Protein AF-A0A067TQU5-F1 (afdb_monomer)

Structure (mmCIF, N/CA/C/O backbone):
data_AF-A0A067TQU5-F1
#
_entry.id   AF-A0A067TQU5-F1
#
loop_
_atom_site.group_PDB
_atom_site.id
_atom_site.type_symbol
_atom_site.label_atom_id
_atom_site.label_alt_id
_atom_site.label_comp_id
_atom_site.label_asym_id
_atom_site.label_entity_id
_atom_site.label_seq_id
_atom_site.pdbx_PDB_ins_code
_atom_site.Cartn_x
_atom_site.Cartn_y
_atom_site.Cartn_z
_atom_site.occupancy
_atom_site.B_iso_or_equiv
_atom_site.auth_seq_id
_atom_site.auth_comp_id
_atom_site.auth_asym_id
_atom_site.auth_atom_id
_atom_site.pdbx_PDB_model_num
ATOM 1 N N . MET A 1 1 ? 7.522 6.318 -37.379 1.00 41.88 1 MET A N 1
ATOM 2 C CA . MET A 1 1 ? 6.454 5.642 -36.613 1.00 41.88 1 MET A CA 1
ATOM 3 C C . MET A 1 1 ? 7.052 4.377 -36.019 1.00 41.88 1 MET A C 1
ATOM 5 O O . MET A 1 1 ? 7.244 3.422 -36.755 1.00 41.88 1 MET A O 1
ATOM 9 N N . SER A 1 2 ? 7.436 4.390 -34.743 1.00 37.19 2 SER A N 1
ATOM 10 C CA . SER A 1 2 ? 7.922 3.179 -34.066 1.00 37.19 2 SER A CA 1
ATOM 11 C C . SER A 1 2 ? 6.722 2.499 -33.409 1.00 37.19 2 SER A C 1
ATOM 13 O O . SER A 1 2 ? 6.066 3.158 -32.598 1.00 37.19 2 SER A O 1
ATOM 15 N N . PRO A 1 3 ? 6.373 1.245 -33.753 1.00 47.16 3 PRO A N 1
ATOM 16 C CA . PRO A 1 3 ? 5.306 0.559 -33.050 1.00 47.16 3 PRO A CA 1
ATOM 17 C C . PRO A 1 3 ? 5.741 0.356 -31.600 1.00 47.16 3 PRO A C 1
ATOM 19 O O . PRO A 1 3 ? 6.894 0.039 -31.306 1.00 47.16 3 PRO A O 1
ATOM 22 N N . ALA A 1 4 ? 4.797 0.652 -30.715 1.00 46.00 4 ALA A N 1
ATOM 23 C CA . ALA A 1 4 ? 4.931 0.648 -29.278 1.00 46.00 4 ALA A CA 1
ATOM 24 C C . ALA A 1 4 ? 5.687 -0.590 -28.796 1.00 46.00 4 ALA A C 1
ATOM 26 O O . ALA A 1 4 ? 5.301 -1.718 -29.091 1.00 46.00 4 ALA A O 1
ATOM 27 N N . ASN A 1 5 ? 6.755 -0.322 -28.045 1.00 44.00 5 ASN A N 1
ATOM 28 C CA . ASN A 1 5 ? 7.495 -1.266 -27.230 1.00 44.00 5 ASN A CA 1
ATOM 29 C C . ASN A 1 5 ? 6.497 -2.221 -26.565 1.00 44.00 5 ASN A C 1
ATOM 31 O O . ASN A 1 5 ? 5.795 -1.839 -25.622 1.00 44.00 5 ASN A O 1
ATOM 35 N N . SER A 1 6 ? 6.397 -3.425 -27.124 1.00 49.12 6 SER A N 1
ATOM 36 C CA . SER A 1 6 ? 5.607 -4.535 -26.622 1.00 49.12 6 SER A CA 1
ATOM 37 C C . SER A 1 6 ? 6.137 -4.854 -25.235 1.00 49.12 6 SER A C 1
ATOM 39 O O . SER A 1 6 ? 7.094 -5.611 -25.077 1.00 49.12 6 SER A O 1
ATOM 41 N N . HIS A 1 7 ? 5.553 -4.194 -24.232 1.00 52.69 7 HIS A N 1
ATOM 42 C CA . HIS A 1 7 ? 5.701 -4.560 -22.839 1.00 52.69 7 HIS A CA 1
ATOM 43 C C . HIS A 1 7 ? 5.304 -6.023 -22.779 1.00 52.69 7 HIS A C 1
ATOM 45 O O . HIS A 1 7 ? 4.142 -6.360 -23.000 1.00 52.69 7 HIS A O 1
ATOM 51 N N . GLY A 1 8 ? 6.291 -6.891 -22.568 1.00 53.69 8 GLY A N 1
ATOM 52 C CA . GLY A 1 8 ? 6.039 -8.272 -22.217 1.00 53.69 8 GLY A CA 1
ATOM 53 C C . GLY A 1 8 ? 5.206 -8.238 -20.950 1.00 53.69 8 GLY A C 1
ATOM 54 O O . GLY A 1 8 ? 5.740 -8.008 -19.869 1.00 53.69 8 GLY A O 1
ATOM 55 N N . LEU A 1 9 ? 3.890 -8.365 -21.107 1.00 59.34 9 LEU A N 1
ATOM 56 C CA . LEU A 1 9 ? 2.950 -8.457 -20.010 1.00 59.34 9 LEU A CA 1
ATOM 57 C C . LEU A 1 9 ? 3.356 -9.706 -19.245 1.00 59.34 9 LEU A C 1
ATOM 59 O O . LEU A 1 9 ? 3.076 -10.828 -19.672 1.00 59.34 9 LEU A O 1
ATOM 63 N N . ASN A 1 10 ? 4.081 -9.521 -18.144 1.00 71.75 10 ASN A N 1
ATOM 64 C CA . ASN A 1 10 ? 4.302 -10.608 -17.220 1.00 71.75 10 ASN A CA 1
ATOM 65 C C . ASN A 1 10 ? 2.916 -10.952 -16.666 1.00 71.75 10 ASN A C 1
ATOM 67 O O . ASN A 1 10 ? 2.386 -10.261 -15.796 1.00 71.75 10 ASN A O 1
ATOM 71 N N . GLN A 1 11 ? 2.298 -11.991 -17.232 1.00 81.00 11 GLN A N 1
ATOM 72 C CA . GLN A 1 11 ? 0.934 -12.410 -16.913 1.00 81.00 11 GLN A CA 1
ATOM 73 C C . GLN A 1 11 ? 0.762 -12.659 -15.408 1.00 81.00 11 GLN A C 1
ATOM 75 O O . GLN A 1 11 ? -0.336 -12.519 -14.870 1.00 81.00 11 GLN A O 1
ATOM 80 N N . ASN A 1 12 ? 1.853 -12.998 -14.715 1.00 85.75 12 ASN A N 1
ATOM 81 C CA . ASN A 1 12 ? 1.879 -13.128 -13.269 1.00 85.75 12 ASN A CA 1
ATOM 82 C C . ASN A 1 12 ? 1.726 -11.771 -12.560 1.00 85.75 12 ASN A C 1
ATOM 84 O O . ASN A 1 12 ? 0.883 -11.632 -11.674 1.00 85.75 12 ASN A O 1
ATOM 88 N N . ALA A 1 13 ? 2.471 -10.750 -12.993 1.00 87.19 13 ALA A N 1
ATOM 89 C CA . ALA A 1 13 ? 2.359 -9.386 -12.473 1.00 87.19 13 ALA A CA 1
ATOM 90 C C . ALA A 1 13 ? 0.958 -8.797 -12.712 1.00 87.19 13 ALA A C 1
ATOM 92 O O . ALA A 1 13 ? 0.380 -8.161 -11.829 1.00 87.19 13 ALA A O 1
ATOM 93 N N . GLU A 1 14 ? 0.368 -9.081 -13.874 1.00 87.31 14 GLU A N 1
ATOM 94 C CA . GLU A 1 14 ? -0.997 -8.664 -14.193 1.00 87.31 14 GLU A CA 1
ATOM 95 C C . GLU A 1 14 ? -2.046 -9.330 -13.298 1.00 87.31 14 GLU A C 1
ATOM 97 O O . GLU A 1 14 ? -2.944 -8.643 -12.805 1.00 87.31 14 GLU A O 1
ATOM 102 N N . ARG A 1 15 ? -1.916 -10.634 -13.020 1.00 90.25 15 ARG A N 1
ATOM 103 C CA . ARG A 1 15 ? -2.785 -11.328 -12.054 1.00 90.25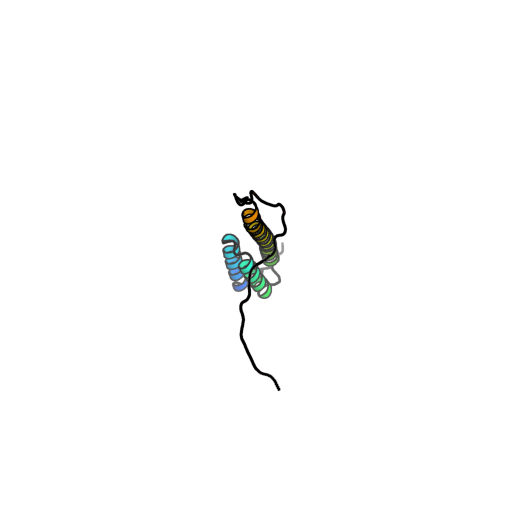 15 ARG A CA 1
ATOM 104 C C . ARG A 1 15 ? -2.663 -10.732 -10.654 1.00 90.25 15 ARG A C 1
ATOM 106 O O . ARG A 1 15 ? -3.678 -10.450 -10.025 1.00 90.25 15 ARG A O 1
ATOM 113 N N . LEU A 1 16 ? -1.439 -10.470 -10.196 1.00 91.94 16 LEU A N 1
ATOM 114 C CA . LEU A 1 16 ? -1.182 -9.854 -8.891 1.00 91.94 16 LEU A CA 1
ATOM 115 C C . LEU A 1 16 ? -1.780 -8.443 -8.790 1.00 91.94 16 LEU A C 1
ATOM 117 O O . LEU A 1 16 ? -2.324 -8.082 -7.746 1.00 91.94 16 LEU A O 1
ATOM 121 N N . LYS A 1 17 ? -1.735 -7.657 -9.873 1.00 89.69 17 LYS A N 1
ATOM 122 C CA . LYS A 1 17 ? -2.429 -6.362 -9.973 1.00 89.69 17 LYS A CA 1
ATOM 123 C C . LYS A 1 17 ? -3.940 -6.530 -9.816 1.00 89.69 17 LYS A C 1
ATOM 125 O O . LYS A 1 17 ? -4.543 -5.783 -9.053 1.00 89.69 17 LYS A O 1
ATOM 130 N N . VAL A 1 18 ? -4.545 -7.482 -10.527 1.00 92.69 18 VAL A N 1
ATOM 131 C CA . VAL A 1 18 ? -5.996 -7.718 -10.458 1.00 92.69 18 VAL A CA 1
ATOM 132 C C . VAL A 1 18 ? -6.413 -8.135 -9.048 1.00 92.69 18 VAL A C 1
ATOM 134 O O . VAL A 1 18 ? -7.307 -7.507 -8.487 1.00 92.69 18 VAL A O 1
ATOM 137 N N . GLU A 1 19 ? -5.709 -9.082 -8.425 1.00 93.50 19 GLU A N 1
ATOM 138 C CA . GLU A 1 19 ? -5.962 -9.454 -7.024 1.00 93.50 19 GLU A CA 1
ATOM 139 C C . GLU A 1 19 ? -5.806 -8.254 -6.082 1.00 93.50 19 GLU A C 1
ATOM 141 O O . GLU A 1 19 ? -6.618 -8.047 -5.182 1.00 93.50 19 GLU A O 1
ATOM 146 N N . GLY A 1 20 ? -4.774 -7.430 -6.294 1.00 93.88 20 GLY A N 1
ATOM 147 C CA . GLY A 1 20 ? -4.580 -6.198 -5.535 1.00 93.88 20 GLY A CA 1
ATOM 148 C C . GLY A 1 20 ? -5.777 -5.250 -5.644 1.00 93.88 20 GLY A C 1
ATOM 149 O O . GLY A 1 20 ? -6.230 -4.727 -4.624 1.00 93.88 20 GLY A O 1
ATOM 150 N N . ASN A 1 21 ? -6.330 -5.083 -6.849 1.00 93.31 21 ASN A N 1
ATOM 151 C CA . ASN A 1 21 ? -7.520 -4.264 -7.082 1.00 93.31 21 ASN A CA 1
ATOM 152 C C . ASN A 1 21 ? -8.749 -4.847 -6.370 1.00 93.31 21 ASN A C 1
ATOM 154 O O . ASN A 1 21 ? -9.519 -4.094 -5.775 1.00 93.31 21 ASN A O 1
ATOM 158 N N . GLU A 1 22 ? -8.930 -6.168 -6.380 1.00 94.94 22 GLU A N 1
ATOM 159 C CA . GLU A 1 22 ? -10.030 -6.813 -5.653 1.00 94.94 22 GLU A CA 1
ATOM 160 C C . GLU A 1 22 ? -9.937 -6.567 -4.146 1.00 94.94 22 GLU A C 1
ATOM 162 O O . GLU A 1 22 ? -10.931 -6.209 -3.512 1.00 94.94 22 GLU A O 1
ATOM 167 N N . PHE A 1 23 ? -8.741 -6.696 -3.567 1.00 92.75 23 PHE A N 1
ATOM 168 C CA . PHE A 1 23 ? -8.516 -6.361 -2.162 1.00 92.75 23 PHE A CA 1
ATOM 169 C C . PHE A 1 23 ? -8.763 -4.879 -1.877 1.00 92.75 23 PHE A C 1
ATOM 171 O O . PHE A 1 23 ? -9.337 -4.548 -0.842 1.00 92.75 23 PHE A O 1
ATOM 178 N N . HIS A 1 24 ? -8.377 -3.991 -2.794 1.00 90.38 24 HIS A N 1
ATOM 179 C CA . HIS A 1 24 ? -8.610 -2.555 -2.666 1.00 90.38 24 HIS A CA 1
ATOM 180 C C . HIS A 1 24 ? -10.108 -2.222 -2.642 1.00 90.38 24 HIS A C 1
ATOM 182 O O . HIS A 1 24 ? -10.544 -1.429 -1.811 1.00 90.38 24 HIS A O 1
ATOM 188 N N . GLN A 1 25 ? -10.912 -2.863 -3.497 1.00 89.75 25 GLN A N 1
ATOM 189 C CA . GLN A 1 25 ? -12.370 -2.690 -3.490 1.00 89.75 25 GLN A CA 1
ATOM 190 C C . GLN A 1 25 ? -13.033 -3.267 -2.233 1.00 89.75 25 GLN A C 1
ATOM 192 O O . GLN A 1 25 ? -14.027 -2.728 -1.762 1.00 89.75 25 GLN A O 1
ATOM 197 N N . LYS A 1 26 ? -12.464 -4.329 -1.652 1.00 90.81 26 LYS A N 1
ATOM 198 C CA . LYS A 1 26 ? -12.937 -4.930 -0.392 1.00 90.81 26 LYS A CA 1
ATOM 199 C C . LYS A 1 26 ? -12.527 -4.144 0.860 1.00 90.81 26 LYS A C 1
ATOM 201 O O . LYS A 1 26 ? -12.774 -4.607 1.969 1.00 90.81 26 LYS A O 1
ATOM 206 N N . GLY A 1 27 ? -11.842 -3.010 0.715 1.00 87.31 27 GLY A N 1
ATOM 207 C CA . GLY A 1 27 ? -11.314 -2.253 1.850 1.00 87.31 27 GLY A CA 1
ATOM 208 C C . GLY A 1 27 ? -10.076 -2.884 2.508 1.00 87.31 27 GLY A C 1
ATOM 209 O O . GLY A 1 27 ? -9.630 -2.467 3.574 1.00 87.31 27 GLY A O 1
ATOM 210 N N . GLN A 1 28 ? -9.488 -3.913 1.893 1.00 91.00 28 GLN A N 1
ATOM 211 C CA . GLN A 1 28 ? -8.342 -4.658 2.418 1.00 91.00 28 GLN A CA 1
ATOM 212 C C . GLN A 1 28 ? -7.020 -4.097 1.871 1.00 91.00 28 GLN A C 1
ATOM 214 O O . GLN A 1 28 ? -6.201 -4.808 1.281 1.00 91.00 28 GLN A O 1
ATOM 219 N N . TYR A 1 29 ? -6.773 -2.806 2.092 1.00 89.62 29 TYR A N 1
ATOM 220 C CA . TYR A 1 29 ? -5.642 -2.073 1.501 1.00 89.62 29 TYR A CA 1
ATOM 221 C C . TYR A 1 29 ? -4.270 -2.647 1.865 1.00 89.62 29 TYR A C 1
ATOM 223 O O . TYR A 1 29 ? -3.340 -2.604 1.062 1.00 89.62 29 TYR A O 1
ATOM 231 N N . LYS A 1 30 ? -4.139 -3.267 3.044 1.00 90.19 30 LYS A N 1
ATOM 232 C CA . LYS A 1 30 ? -2.896 -3.928 3.474 1.00 90.19 30 LYS A CA 1
ATOM 233 C C . LYS A 1 30 ? -2.575 -5.160 2.624 1.00 90.19 30 LYS A C 1
ATOM 235 O O . LYS A 1 30 ? -1.413 -5.392 2.290 1.00 90.19 30 LYS A O 1
ATOM 240 N N . ALA A 1 31 ? -3.596 -5.936 2.256 1.00 91.69 31 ALA A N 1
ATOM 241 C CA . ALA A 1 31 ? -3.450 -7.078 1.356 1.00 91.69 31 ALA A CA 1
ATOM 242 C C . ALA A 1 31 ? -3.187 -6.604 -0.082 1.00 91.69 31 ALA A C 1
ATOM 244 O O . ALA A 1 31 ? -2.256 -7.097 -0.722 1.00 91.69 31 ALA A O 1
ATOM 245 N N . ALA A 1 32 ? -3.914 -5.574 -0.534 1.00 93.50 32 ALA A N 1
ATOM 246 C CA . ALA A 1 32 ? -3.704 -4.942 -1.837 1.00 93.50 32 ALA A CA 1
ATOM 247 C C . ALA A 1 32 ? -2.255 -4.452 -2.013 1.00 93.50 32 ALA A C 1
ATOM 249 O O . ALA A 1 32 ? -1.581 -4.805 -2.979 1.00 93.50 32 ALA A O 1
ATOM 250 N N . TYR A 1 33 ? -1.726 -3.726 -1.023 1.00 92.81 33 TYR A N 1
ATOM 251 C CA . TYR A 1 33 ? -0.349 -3.226 -1.015 1.00 92.81 33 TYR A CA 1
ATOM 252 C C . TYR A 1 33 ? 0.689 -4.347 -1.185 1.00 92.81 33 TYR A C 1
ATOM 254 O O . TYR A 1 33 ? 1.662 -4.204 -1.937 1.00 92.81 33 TYR A O 1
ATOM 262 N N . ARG A 1 34 ? 0.483 -5.489 -0.515 1.00 93.88 34 ARG A N 1
ATOM 263 C CA . ARG A 1 34 ? 1.364 -6.661 -0.639 1.00 93.88 34 ARG A CA 1
ATOM 264 C C . ARG A 1 34 ? 1.329 -7.245 -2.049 1.00 93.88 34 ARG A C 1
ATOM 266 O O . ARG A 1 34 ? 2.394 -7.530 -2.594 1.00 93.88 34 ARG A O 1
ATOM 273 N N . LYS A 1 35 ? 0.142 -7.366 -2.648 1.00 94.50 35 LYS A N 1
ATOM 274 C CA . LYS A 1 35 ? -0.038 -7.890 -4.009 1.00 94.50 35 LYS A CA 1
ATOM 275 C C . LYS A 1 35 ? 0.606 -6.993 -5.065 1.00 94.50 35 LYS A C 1
ATOM 277 O O . LYS A 1 35 ? 1.374 -7.492 -5.883 1.00 94.50 35 LYS A O 1
ATOM 282 N N . TYR A 1 36 ? 0.434 -5.673 -4.981 1.00 93.81 36 TYR A N 1
ATOM 283 C CA . TYR A 1 36 ? 1.145 -4.747 -5.873 1.00 93.81 36 TYR A CA 1
ATOM 284 C C . TYR A 1 36 ? 2.662 -4.791 -5.675 1.00 93.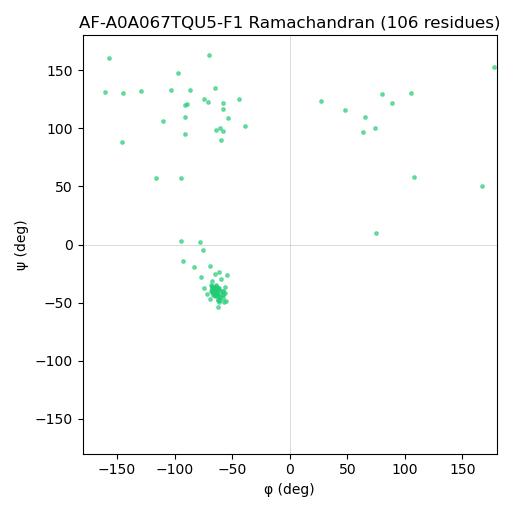81 36 TYR A C 1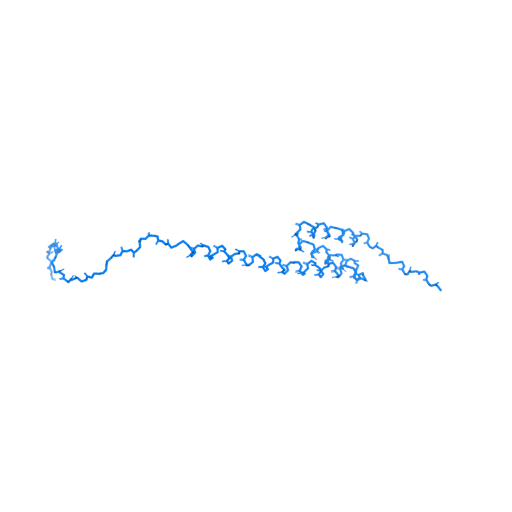
ATOM 286 O O . TYR A 1 36 ? 3.416 -4.707 -6.637 1.00 93.81 36 TYR A O 1
ATOM 294 N N . THR A 1 37 ? 3.133 -4.978 -4.439 1.00 93.31 37 THR A N 1
ATOM 295 C CA . THR A 1 37 ? 4.570 -5.144 -4.169 1.00 93.31 37 THR A CA 1
ATOM 296 C C . THR A 1 37 ? 5.125 -6.415 -4.810 1.00 93.31 37 THR A C 1
ATOM 298 O O . THR A 1 37 ? 6.246 -6.396 -5.310 1.00 93.31 37 THR A O 1
ATOM 301 N N . GLN A 1 38 ? 4.357 -7.507 -4.828 1.00 92.88 38 GLN A N 1
ATOM 302 C CA . GLN A 1 38 ? 4.726 -8.711 -5.574 1.00 92.88 38 GLN A CA 1
ATOM 303 C C . GLN A 1 38 ? 4.713 -8.444 -7.086 1.00 92.88 38 GLN A C 1
ATOM 305 O O . GLN A 1 38 ? 5.682 -8.788 -7.747 1.00 92.88 38 GLN A O 1
ATOM 310 N N . ALA A 1 39 ? 3.703 -7.745 -7.617 1.00 90.75 39 ALA A N 1
ATOM 311 C CA . ALA A 1 39 ? 3.647 -7.384 -9.038 1.00 90.75 39 ALA A CA 1
ATOM 312 C C . ALA A 1 39 ? 4.868 -6.558 -9.488 1.00 90.75 39 ALA A C 1
ATOM 314 O O . ALA A 1 39 ? 5.428 -6.821 -10.545 1.00 90.75 39 ALA A O 1
ATOM 315 N N . ILE A 1 40 ? 5.337 -5.623 -8.652 1.00 91.06 40 ILE A N 1
ATOM 316 C CA . ILE A 1 40 ? 6.555 -4.831 -8.903 1.00 91.06 40 ILE A CA 1
ATOM 317 C C . ILE A 1 40 ? 7.814 -5.709 -8.934 1.00 91.06 40 ILE A C 1
ATOM 319 O O . ILE A 1 40 ? 8.738 -5.417 -9.684 1.00 91.06 40 ILE A O 1
ATOM 323 N N . LYS A 1 41 ? 7.888 -6.770 -8.119 1.00 90.12 41 LYS A N 1
ATOM 324 C CA . LYS A 1 41 ? 9.032 -7.700 -8.155 1.00 90.12 41 LYS A CA 1
ATOM 325 C C . LYS A 1 41 ? 9.066 -8.499 -9.454 1.00 90.12 41 LYS A C 1
ATOM 327 O O . LYS A 1 41 ? 10.144 -8.748 -9.979 1.00 90.12 41 LYS A O 1
ATOM 332 N N . GLU A 1 42 ? 7.891 -8.876 -9.944 1.00 88.19 42 GLU A N 1
ATOM 333 C CA . GLU A 1 42 ? 7.720 -9.643 -11.177 1.00 88.19 42 GLU A CA 1
ATOM 334 C C . GLU A 1 42 ? 7.961 -8.793 -12.428 1.00 88.19 42 GLU A C 1
ATOM 336 O O . GLU A 1 42 ? 8.517 -9.278 -13.413 1.00 88.19 42 GLU A O 1
ATOM 341 N N . ASP A 1 43 ? 7.539 -7.530 -12.402 1.00 86.12 43 ASP A N 1
ATOM 342 C CA . ASP A 1 43 ? 7.769 -6.585 -13.486 1.00 86.12 43 ASP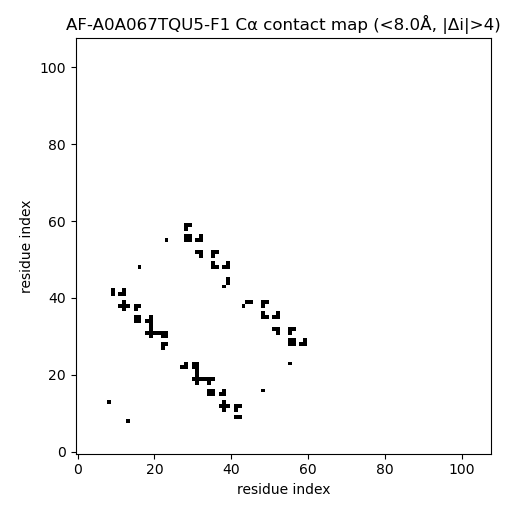 A CA 1
ATOM 343 C C . ASP A 1 43 ? 7.978 -5.159 -12.938 1.00 86.12 43 ASP A C 1
ATOM 345 O O . ASP A 1 43 ? 7.036 -4.370 -12.805 1.00 86.12 43 ASP A O 1
ATOM 349 N N . PRO A 1 44 ? 9.233 -4.793 -12.615 1.00 85.31 44 PRO A N 1
ATOM 350 C CA . PRO A 1 44 ? 9.560 -3.487 -12.044 1.00 85.31 44 PRO A CA 1
ATOM 351 C C . PRO A 1 44 ? 9.526 -2.354 -13.075 1.00 85.31 44 PRO A C 1
ATOM 353 O O . PRO A 1 44 ? 9.727 -1.195 -12.717 1.00 85.31 44 PRO A O 1
ATOM 356 N N . LYS A 1 45 ? 9.306 -2.664 -14.358 1.00 84.31 45 LYS A N 1
ATOM 357 C CA . LYS A 1 45 ? 9.283 -1.677 -15.445 1.00 84.31 45 LYS A CA 1
ATOM 358 C C . LYS A 1 45 ? 7.935 -0.974 -15.577 1.00 84.31 45 LYS A C 1
ATOM 360 O O . LYS A 1 45 ? 7.869 0.104 -16.163 1.00 84.31 45 LYS A O 1
ATOM 365 N N . ASN A 1 46 ? 6.873 -1.552 -15.024 1.00 83.69 46 ASN A N 1
ATOM 366 C CA . ASN A 1 46 ? 5.536 -1.004 -15.158 1.00 83.69 46 ASN A CA 1
ATOM 367 C C . ASN A 1 46 ? 5.194 -0.040 -14.012 1.00 83.69 46 ASN A C 1
ATOM 369 O O . ASN A 1 46 ? 4.957 -0.429 -12.865 1.00 83.69 46 ASN A O 1
ATOM 373 N N . ALA A 1 47 ? 5.111 1.246 -14.359 1.00 86.31 47 ALA A N 1
ATOM 374 C CA . ALA A 1 47 ? 4.764 2.330 -13.442 1.00 86.31 47 ALA A CA 1
ATOM 375 C C . ALA A 1 47 ? 3.356 2.192 -12.827 1.00 86.31 47 ALA A C 1
ATOM 377 O O . ALA A 1 47 ? 3.113 2.703 -11.731 1.00 86.31 47 ALA A O 1
ATOM 378 N N . VAL A 1 48 ? 2.437 1.467 -13.480 1.00 88.12 48 VAL A N 1
ATOM 379 C CA . VAL A 1 48 ? 1.058 1.277 -12.997 1.00 88.12 48 VAL A CA 1
ATOM 380 C C . VAL A 1 48 ? 1.035 0.566 -11.642 1.00 88.12 48 VAL A C 1
ATOM 382 O O . VAL A 1 48 ? 0.250 0.932 -10.769 1.00 88.12 48 VAL A O 1
ATOM 385 N N . TYR A 1 49 ? 1.922 -0.405 -11.403 1.00 89.62 49 TYR A N 1
ATOM 386 C CA . TYR A 1 49 ? 1.949 -1.115 -10.119 1.00 89.62 49 TYR A CA 1
ATOM 387 C C . TYR A 1 49 ? 2.402 -0.217 -8.967 1.00 89.62 49 TYR A C 1
ATOM 389 O O . TYR A 1 49 ? 1.890 -0.335 -7.853 1.00 89.62 49 TYR A O 1
ATOM 397 N N . PHE A 1 50 ? 3.325 0.709 -9.229 1.00 90.19 50 PHE A N 1
ATOM 398 C CA . PHE A 1 50 ? 3.751 1.701 -8.244 1.00 90.19 50 PHE A CA 1
ATOM 399 C C . PHE A 1 50 ? 2.619 2.675 -7.913 1.00 90.19 50 PHE A C 1
ATOM 401 O O . PHE A 1 50 ? 2.401 2.952 -6.733 1.00 90.19 50 PHE A O 1
ATOM 408 N N . ALA A 1 51 ? 1.868 3.126 -8.923 1.00 92.00 51 ALA A N 1
ATOM 409 C CA . ALA A 1 51 ? 0.701 3.985 -8.731 1.00 92.00 51 ALA A CA 1
ATOM 410 C C . ALA A 1 51 ? -0.390 3.286 -7.899 1.00 92.00 51 ALA A C 1
ATOM 412 O O . ALA A 1 51 ? -0.855 3.835 -6.900 1.00 92.00 51 ALA A O 1
ATOM 413 N N . ASN A 1 52 ? -0.727 2.037 -8.229 1.00 91.50 52 ASN A N 1
ATOM 414 C CA . ASN A 1 52 ? -1.723 1.263 -7.481 1.00 91.50 52 ASN A CA 1
ATOM 415 C C . ASN A 1 52 ? -1.274 0.970 -6.041 1.00 91.50 52 ASN A C 1
ATOM 417 O O . ASN A 1 52 ? -2.071 1.034 -5.102 1.00 91.50 52 ASN A O 1
ATOM 421 N N . ARG A 1 53 ? 0.023 0.700 -5.839 1.00 93.19 53 ARG A N 1
ATOM 422 C CA . ARG A 1 53 ? 0.603 0.552 -4.501 1.00 93.19 53 ARG A CA 1
ATOM 423 C C . ARG A 1 53 ? 0.500 1.846 -3.693 1.00 93.19 53 ARG A C 1
ATOM 425 O O . ARG A 1 53 ? 0.162 1.783 -2.514 1.00 93.19 53 ARG A O 1
ATOM 432 N N . ALA A 1 54 ? 0.768 2.995 -4.313 1.00 91.44 54 ALA A N 1
ATOM 433 C CA . ALA A 1 54 ? 0.640 4.298 -3.667 1.00 91.44 54 ALA A CA 1
ATOM 434 C C . ALA A 1 54 ? -0.814 4.590 -3.265 1.00 91.44 54 ALA A C 1
ATOM 436 O O . ALA A 1 54 ? -1.051 4.981 -2.124 1.00 91.44 54 ALA A O 1
ATOM 437 N N . ALA A 1 55 ? -1.783 4.307 -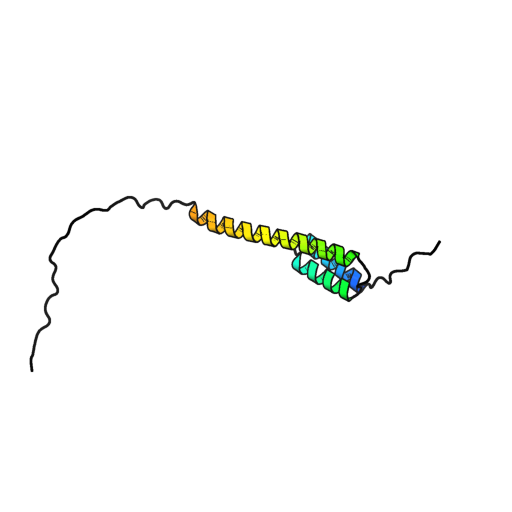4.141 1.00 90.75 55 ALA A N 1
ATOM 438 C CA . ALA A 1 55 ? -3.207 4.432 -3.825 1.00 90.75 55 ALA A CA 1
ATOM 439 C C . ALA A 1 55 ? -3.604 3.574 -2.608 1.00 90.75 55 ALA A C 1
ATOM 441 O O . ALA A 1 55 ? -4.218 4.077 -1.668 1.00 90.75 55 ALA A O 1
ATOM 442 N N . ALA A 1 56 ? -3.156 2.313 -2.560 1.00 91.12 56 ALA A N 1
ATOM 443 C CA . ALA A 1 56 ? -3.394 1.445 -1.407 1.00 91.12 56 ALA A CA 1
ATOM 444 C C . ALA A 1 56 ? -2.738 1.965 -0.116 1.00 91.12 56 ALA A C 1
ATOM 446 O O . ALA A 1 56 ? -3.323 1.840 0.957 1.00 91.12 56 ALA A O 1
ATOM 447 N N . SER A 1 57 ? -1.536 2.547 -0.193 1.00 88.75 57 SER A N 1
ATOM 448 C CA . SER A 1 57 ? -0.880 3.170 0.965 1.00 88.75 57 SER A CA 1
ATOM 449 C C . SER A 1 57 ? -1.629 4.387 1.488 1.00 88.75 57 SER A C 1
ATOM 451 O O . SER A 1 57 ? -1.735 4.540 2.704 1.00 88.75 57 SER A O 1
ATOM 453 N N . LEU A 1 58 ? -2.130 5.238 0.591 1.00 89.62 58 LEU A N 1
ATOM 454 C CA . LEU A 1 58 ? -2.921 6.409 0.967 1.00 89.62 58 LEU A CA 1
ATOM 455 C C . LEU A 1 58 ? -4.193 5.977 1.686 1.00 89.62 58 LEU A C 1
ATOM 457 O O . LEU A 1 58 ? -4.422 6.413 2.810 1.00 89.62 58 LEU A O 1
ATOM 461 N N . ALA A 1 59 ? -4.931 5.032 1.101 1.00 88.25 59 ALA A N 1
ATOM 462 C CA . ALA A 1 59 ? -6.111 4.477 1.738 1.00 88.25 59 ALA A CA 1
ATOM 463 C C . ALA A 1 59 ? -5.768 3.882 3.111 1.00 88.25 59 ALA A C 1
ATOM 465 O O . ALA A 1 59 ? -6.379 4.255 4.101 1.00 88.25 59 ALA A O 1
ATOM 466 N N . LEU A 1 60 ? -4.734 3.038 3.223 1.00 88.56 60 LEU A N 1
ATOM 467 C CA . LEU A 1 60 ? -4.339 2.427 4.500 1.00 88.56 60 LEU A CA 1
ATOM 468 C C . LEU A 1 60 ? -4.048 3.462 5.598 1.00 88.56 60 LEU A C 1
ATOM 470 O O . LEU A 1 60 ? -4.379 3.213 6.756 1.00 88.56 60 LEU A O 1
ATOM 474 N N . LYS A 1 61 ? -3.451 4.607 5.245 1.00 84.38 61 LYS A N 1
ATOM 475 C CA . LYS A 1 61 ? -3.206 5.701 6.189 1.00 84.38 61 LYS A CA 1
ATOM 476 C C . LYS A 1 61 ? -4.520 6.292 6.705 1.00 84.38 61 LYS A C 1
ATOM 478 O O . LYS A 1 61 ? -4.633 6.496 7.906 1.00 84.38 61 LYS A O 1
ATOM 483 N N . GLU A 1 62 ? -5.508 6.475 5.834 1.00 79.12 62 GLU A N 1
ATOM 484 C CA . GLU A 1 62 ? -6.845 6.938 6.229 1.00 79.12 62 GLU A CA 1
ATOM 485 C C . GLU A 1 62 ? -7.600 5.898 7.067 1.00 79.12 62 GLU A C 1
ATOM 487 O O . GLU A 1 62 ? -8.269 6.261 8.026 1.00 79.12 62 GLU A O 1
ATOM 492 N N . PHE A 1 63 ? -7.443 4.597 6.788 1.00 77.19 63 PHE A N 1
ATOM 493 C CA . PHE A 1 63 ? -8.032 3.545 7.633 1.00 77.19 63 PHE A CA 1
ATOM 494 C C . PHE A 1 63 ? -7.401 3.479 9.021 1.00 77.19 63 PHE A C 1
ATOM 496 O O . PHE A 1 63 ? -8.103 3.206 9.991 1.00 77.19 63 PHE A O 1
ATOM 503 N N . LEU A 1 64 ? -6.089 3.699 9.134 1.00 77.19 64 LEU A N 1
ATOM 504 C CA . LEU A 1 64 ? -5.420 3.763 10.434 1.00 77.19 64 LEU A CA 1
ATOM 505 C C . LEU A 1 64 ? -5.849 4.995 11.231 1.00 77.19 64 LEU A C 1
ATOM 507 O O . LEU A 1 64 ? -6.048 4.876 12.437 1.00 77.19 64 LEU A O 1
ATOM 511 N N . ASP A 1 65 ? -6.004 6.138 10.565 1.00 76.12 65 ASP A N 1
ATOM 512 C CA . ASP A 1 65 ? -6.508 7.368 11.179 1.00 76.12 65 ASP A CA 1
ATOM 513 C C . ASP A 1 65 ? -7.941 7.150 11.686 1.00 76.12 65 ASP A C 1
ATOM 515 O O . ASP A 1 65 ? -8.187 7.216 12.887 1.00 76.12 65 ASP A O 1
ATOM 519 N N . ALA A 1 66 ? -8.840 6.679 10.815 1.00 73.19 66 ALA A N 1
ATOM 520 C CA . ALA A 1 66 ? -10.226 6.377 11.165 1.00 73.19 66 ALA A CA 1
ATOM 521 C C . ALA A 1 66 ? -10.360 5.336 12.291 1.00 73.19 66 ALA A C 1
ATOM 523 O O . ALA A 1 66 ? -11.209 5.480 13.168 1.00 73.19 66 ALA A O 1
ATOM 524 N N . ALA A 1 67 ? -9.529 4.288 12.296 1.00 71.12 67 ALA A N 1
ATOM 525 C CA . ALA A 1 67 ? -9.520 3.302 13.377 1.00 71.12 67 ALA A CA 1
ATOM 526 C C . ALA A 1 67 ? -9.036 3.905 14.707 1.00 71.12 67 ALA A C 1
ATOM 528 O O . ALA A 1 67 ? -9.570 3.568 15.762 1.00 71.12 67 ALA A O 1
ATOM 529 N N . SER A 1 68 ? -8.049 4.802 14.660 1.00 73.81 68 SER A N 1
ATOM 530 C CA . SER A 1 68 ? -7.535 5.517 15.832 1.00 73.81 68 SER A CA 1
ATOM 531 C C . SER A 1 68 ? -8.570 6.494 16.393 1.00 73.81 68 SER A C 1
ATOM 533 O O . SER A 1 68 ? -8.763 6.570 17.607 1.00 73.81 68 SER A O 1
ATOM 535 N N . ASP A 1 69 ? -9.287 7.209 15.527 1.00 69.50 69 ASP A N 1
ATOM 536 C CA . ASP A 1 69 ? -10.366 8.105 15.943 1.00 69.50 69 ASP A CA 1
ATOM 537 C C . ASP A 1 69 ? -11.572 7.340 16.494 1.00 69.50 69 ASP A C 1
ATOM 539 O O . ASP A 1 69 ? -12.120 7.729 17.527 1.00 69.50 69 ASP A O 1
ATOM 543 N N . ALA A 1 70 ? -11.939 6.205 15.893 1.00 65.25 70 ALA A N 1
ATOM 544 C CA . ALA A 1 70 ? -12.988 5.338 16.427 1.00 65.25 70 ALA A CA 1
ATOM 545 C C . ALA A 1 70 ? -12.650 4.808 17.835 1.00 65.25 70 ALA A C 1
ATOM 547 O O . ALA A 1 70 ? -13.519 4.802 18.710 1.00 65.25 70 ALA A O 1
ATOM 548 N N . ASP A 1 71 ? -11.395 4.420 18.088 1.00 67.94 71 ASP A N 1
ATOM 549 C CA . ASP A 1 71 ? -10.949 3.974 19.416 1.00 67.94 71 ASP A CA 1
ATOM 550 C C . ASP A 1 71 ? -11.050 5.097 20.466 1.00 67.94 71 ASP A C 1
ATOM 552 O O . ASP A 1 71 ? -11.599 4.899 21.553 1.00 67.94 71 ASP A O 1
ATOM 556 N N . LYS A 1 72 ? -10.628 6.318 20.118 1.00 61.66 72 LYS A N 1
ATOM 557 C CA . LYS A 1 72 ? -10.728 7.491 21.007 1.00 61.66 72 LYS A CA 1
ATOM 558 C C . LYS A 1 72 ? -12.171 7.884 21.312 1.00 61.66 72 LYS A C 1
ATOM 560 O O . LYS A 1 72 ? -12.476 8.270 22.445 1.00 61.66 72 LYS A O 1
ATOM 565 N N . VAL A 1 73 ? -13.074 7.797 20.333 1.00 65.06 73 VAL A N 1
ATOM 566 C CA . VAL A 1 73 ? -14.507 8.049 20.556 1.00 65.06 73 VAL A CA 1
ATOM 567 C C . VAL A 1 73 ? -15.081 7.005 21.513 1.00 65.06 73 VAL A C 1
ATOM 569 O O . VAL A 1 73 ? -15.811 7.356 22.437 1.00 65.06 73 VAL A O 1
ATOM 572 N N . GLN A 1 74 ? -14.693 5.738 21.373 1.00 58.12 74 GLN A N 1
ATOM 573 C CA . GLN A 1 74 ? -15.160 4.688 22.275 1.00 58.12 74 GLN A CA 1
ATOM 574 C C . GLN A 1 74 ? -14.643 4.870 23.711 1.00 58.12 74 GLN A C 1
ATOM 576 O O . GLN A 1 74 ? -15.408 4.705 24.662 1.00 58.12 74 GLN A O 1
ATOM 581 N N . GLN A 1 75 ? -13.381 5.276 23.885 1.00 57.97 75 GLN A N 1
ATOM 582 C CA . GLN A 1 75 ? -12.825 5.595 25.207 1.00 57.97 75 GLN A CA 1
ATOM 583 C C . GLN A 1 75 ? -13.461 6.849 25.833 1.00 57.97 75 GLN A C 1
ATOM 585 O O . GLN A 1 75 ? -13.685 6.888 27.042 1.00 57.97 75 GLN A O 1
ATOM 590 N N . SER A 1 76 ? -13.782 7.869 25.032 1.00 59.16 76 SER A N 1
ATOM 591 C CA . SER A 1 76 ? -14.396 9.110 25.532 1.00 59.16 76 SER A CA 1
ATOM 592 C C . SER A 1 76 ? -15.889 8.970 25.838 1.00 59.16 76 SER A C 1
ATOM 594 O O . SER A 1 76 ? -16.380 9.621 26.761 1.00 59.16 76 SER A O 1
ATOM 596 N N . LEU A 1 77 ? -16.605 8.068 25.157 1.00 56.22 77 LEU A N 1
ATOM 597 C CA . LEU A 1 77 ? -18.018 7.785 25.436 1.00 56.22 77 LEU A CA 1
ATOM 598 C C . LEU A 1 77 ? -18.234 7.173 26.835 1.00 56.22 77 LEU A C 1
ATOM 600 O O . LEU A 1 77 ? -19.281 7.378 27.445 1.00 56.22 77 LEU A O 1
ATOM 604 N N . ILE A 1 78 ? -17.220 6.505 27.392 1.00 55.78 78 ILE A N 1
ATOM 605 C CA . ILE A 1 78 ? -17.217 5.992 28.774 1.00 55.78 78 ILE A CA 1
ATOM 606 C C . ILE A 1 78 ? -17.148 7.117 29.826 1.00 55.78 78 ILE A C 1
ATOM 608 O O . ILE A 1 78 ? -17.534 6.900 30.974 1.00 55.78 78 ILE A O 1
ATOM 612 N N . LEU A 1 79 ? -16.728 8.332 29.452 1.00 58.72 79 LEU A N 1
ATOM 613 C CA . LEU A 1 79 ? -16.613 9.476 30.365 1.00 58.72 79 LEU A CA 1
ATOM 614 C C . LEU A 1 79 ? -17.872 10.367 30.416 1.00 58.72 79 LEU A C 1
ATOM 616 O O . LEU A 1 79 ? -17.988 11.194 31.317 1.00 58.72 79 LEU A O 1
ATOM 620 N N . LEU A 1 80 ? -18.809 10.220 29.466 1.00 59.78 80 LEU A N 1
ATOM 621 C CA . LEU A 1 80 ? -20.002 11.079 29.342 1.00 59.78 80 LEU A CA 1
ATOM 622 C C . LEU A 1 80 ? -21.251 10.512 30.042 1.00 59.78 80 LEU A C 1
ATOM 624 O O . LEU A 1 80 ? -22.319 11.114 29.982 1.00 59.78 80 LEU A O 1
ATOM 628 N N . MET A 1 81 ? -21.142 9.377 30.734 1.00 58.41 81 MET A N 1
ATOM 629 C CA . MET A 1 81 ? -22.152 8.978 31.714 1.00 58.41 81 MET A CA 1
ATOM 630 C C . MET A 1 81 ? -21.740 9.541 33.083 1.00 58.41 81 MET A C 1
ATOM 632 O O . MET A 1 81 ? -20.923 8.914 33.763 1.00 58.41 81 MET A O 1
ATOM 636 N N . PRO A 1 82 ? -22.244 10.716 33.514 1.00 53.75 82 PRO A N 1
ATOM 637 C CA . PRO A 1 82 ? -22.069 11.146 34.895 1.00 53.75 82 PRO A CA 1
ATOM 638 C C . PRO A 1 82 ? -22.669 10.062 35.790 1.00 53.75 82 PRO A C 1
ATOM 640 O O . PRO A 1 82 ? -23.839 9.715 35.633 1.00 53.75 82 PRO A O 1
ATOM 643 N N . ARG A 1 83 ? -21.872 9.486 36.701 1.00 48.12 83 ARG A N 1
ATOM 644 C CA . ARG A 1 83 ? -22.414 8.593 37.730 1.00 48.12 83 ARG A CA 1
ATOM 645 C C . ARG A 1 83 ? -23.466 9.387 38.513 1.00 48.12 83 ARG A C 1
ATOM 647 O O . ARG A 1 83 ? -23.083 10.373 39.145 1.00 48.12 83 ARG A O 1
ATOM 654 N N . PRO A 1 84 ? -24.753 9.005 38.504 1.00 45.75 84 PRO A N 1
ATOM 655 C CA . PRO A 1 84 ? -25.686 9.594 39.443 1.00 45.75 84 PRO A CA 1
ATOM 656 C C . PRO A 1 84 ? -25.329 9.048 40.832 1.00 45.75 84 PRO A C 1
ATOM 658 O O . PRO A 1 84 ? -25.290 7.833 41.026 1.00 45.75 84 PRO A O 1
ATOM 661 N N . GLY A 1 85 ? -25.034 9.939 41.779 1.00 51.53 85 GLY A N 1
ATOM 662 C CA . GLY A 1 85 ? -24.934 9.591 43.198 1.00 51.53 85 GLY A CA 1
ATOM 663 C C . GLY A 1 85 ? -23.526 9.563 43.794 1.00 51.53 85 GLY A C 1
ATOM 664 O O . GLY A 1 85 ? -23.123 8.559 44.375 1.00 51.53 85 GLY A O 1
ATOM 665 N N . GLN A 1 86 ? -22.799 10.678 43.721 1.00 42.28 86 GLN A N 1
ATOM 666 C CA . GLN A 1 86 ? -21.908 11.058 44.826 1.00 42.28 86 GLN A CA 1
ATOM 667 C C . GLN A 1 86 ? -22.396 12.371 45.428 1.00 42.28 86 GLN A C 1
ATOM 669 O O . GLN A 1 86 ? -21.682 13.367 45.465 1.00 42.28 86 GLN A O 1
ATOM 674 N N . ASP A 1 87 ? -23.645 12.364 45.875 1.00 44.66 87 ASP A N 1
ATOM 675 C CA . ASP A 1 87 ? -24.098 13.356 46.829 1.00 44.66 87 ASP A CA 1
ATOM 676 C C . ASP A 1 87 ? -23.820 12.813 48.230 1.00 44.66 87 ASP A C 1
ATOM 678 O O . ASP A 1 87 ? -24.347 11.768 48.610 1.00 44.66 87 ASP A O 1
ATOM 682 N N . SER A 1 88 ? -23.014 13.595 48.961 1.00 47.38 88 SER A N 1
ATOM 683 C CA . SER A 1 88 ? -23.064 13.737 50.423 1.00 47.38 88 SER A CA 1
ATOM 684 C C . SER A 1 88 ? -22.358 12.587 51.189 1.00 47.38 88 SER A C 1
ATOM 686 O O . SER A 1 88 ? -22.573 11.420 50.918 1.00 47.38 88 SER A O 1
ATOM 688 N N . GLU A 1 89 ? -21.453 12.770 52.158 1.00 41.22 89 GLU A N 1
ATOM 689 C CA . GLU A 1 89 ? -21.296 13.807 53.180 1.00 41.22 89 GLU A CA 1
ATOM 690 C C . GLU A 1 89 ? -19.837 13.793 53.714 1.00 41.22 89 GLU A C 1
ATOM 692 O O . GLU A 1 89 ? -19.315 12.753 54.111 1.00 41.22 89 GLU A O 1
ATOM 697 N N . LEU A 1 90 ? -19.179 14.953 53.785 1.00 46.34 90 LEU A N 1
ATOM 698 C CA . LEU A 1 90 ? -18.279 15.286 54.902 1.00 46.34 90 LEU A CA 1
ATOM 699 C C . LEU A 1 90 ? -19.108 16.253 55.765 1.00 46.34 90 LEU A C 1
ATOM 701 O O . LEU A 1 90 ? -19.663 17.178 55.161 1.00 46.34 90 LEU A O 1
ATOM 705 N N . PRO A 1 91 ? -19.211 16.120 57.109 1.00 47.66 91 PRO A N 1
ATOM 706 C CA . PRO A 1 91 ? -18.095 16.521 57.980 1.00 47.66 91 PRO A CA 1
ATOM 707 C C . PRO A 1 91 ? -18.023 15.878 59.403 1.00 47.66 91 PRO A C 1
ATOM 709 O O . PRO A 1 91 ? -19.002 15.434 59.984 1.00 47.66 91 PRO A O 1
ATOM 712 N N . THR A 1 92 ? -16.821 15.931 59.997 1.00 55.38 92 THR A N 1
ATOM 713 C CA . THR A 1 92 ? -16.500 16.131 61.439 1.00 55.38 92 THR A CA 1
ATOM 714 C C . THR A 1 92 ? -17.207 15.318 62.549 1.00 55.38 92 THR A C 1
ATOM 716 O O . THR A 1 92 ? -18.352 15.584 62.894 1.00 55.38 92 THR A O 1
ATOM 719 N N . THR A 1 93 ? -16.453 14.488 63.289 1.00 40.53 93 THR A N 1
ATOM 720 C CA . THR A 1 93 ? -16.027 14.715 64.704 1.00 40.53 93 THR A CA 1
ATOM 721 C C . THR A 1 93 ? -15.224 13.513 65.254 1.00 40.53 93 THR A C 1
ATOM 723 O O . THR A 1 93 ? -15.390 12.394 64.770 1.00 40.53 93 THR A O 1
ATOM 726 N N . PRO A 1 94 ? -14.321 13.716 66.237 1.00 62.56 94 PRO A N 1
ATOM 727 C CA . PRO A 1 94 ? -13.515 12.652 66.832 1.00 62.56 94 PRO A CA 1
ATOM 728 C C . PRO A 1 94 ? -14.281 11.994 67.987 1.00 62.56 94 PRO A C 1
ATOM 730 O O . PRO A 1 94 ? -14.800 12.699 68.851 1.00 62.56 94 PRO A O 1
ATOM 733 N N . SER A 1 95 ? -14.336 10.661 68.058 1.00 43.09 95 SER A N 1
ATOM 734 C CA . SER A 1 95 ? -14.811 10.010 69.280 1.00 43.09 95 SER A CA 1
ATOM 735 C C . SER A 1 95 ? -14.099 8.700 69.584 1.00 43.09 95 SER A C 1
ATOM 737 O O . SER A 1 95 ? -13.885 7.827 68.748 1.00 43.09 95 SER A O 1
ATOM 739 N N . HIS A 1 96 ? -13.692 8.681 70.838 1.00 50.62 96 HIS A N 1
ATOM 740 C CA . HIS A 1 96 ? -12.918 7.742 71.613 1.00 50.62 96 HIS A CA 1
ATOM 741 C C . HIS A 1 96 ? -13.698 6.447 71.893 1.00 50.62 96 HIS A C 1
ATOM 743 O O . HIS A 1 96 ? -14.926 6.452 71.941 1.00 50.62 96 HIS A O 1
ATOM 749 N N . THR A 1 97 ? -12.955 5.408 72.291 1.00 46.03 97 THR A N 1
ATOM 750 C CA . THR A 1 97 ? -13.418 4.208 73.023 1.00 46.03 97 THR A CA 1
ATOM 751 C C . THR A 1 97 ? -13.894 3.038 72.164 1.00 46.03 97 THR A C 1
ATOM 753 O O . THR A 1 97 ? -14.883 3.136 71.450 1.00 46.03 97 THR A O 1
ATOM 756 N N . GLY A 1 98 ? -13.255 1.875 72.336 1.00 42.97 98 GLY A N 1
ATOM 757 C CA . GLY A 1 98 ? -13.843 0.621 71.861 1.00 42.97 98 GLY A CA 1
ATOM 758 C C . GLY A 1 98 ? -12.946 -0.615 71.808 1.00 42.97 98 GLY A C 1
ATOM 759 O O . GLY A 1 98 ? -12.946 -1.302 70.801 1.00 42.97 98 GLY A O 1
ATOM 760 N N . LEU A 1 99 ? -12.243 -0.920 72.903 1.00 52.94 99 LEU A N 1
ATOM 761 C CA . LEU A 1 99 ? -12.163 -2.286 73.443 1.00 52.94 99 LEU A CA 1
ATOM 762 C C . LEU A 1 99 ? -11.497 -3.395 72.581 1.00 52.94 99 LEU A C 1
ATOM 764 O O . LEU A 1 99 ? -12.156 -4.101 71.824 1.00 52.94 99 LEU A O 1
ATOM 768 N N . ARG A 1 100 ? -10.206 -3.682 72.831 1.00 52.84 100 ARG A N 1
ATOM 769 C CA . ARG A 1 100 ? -9.629 -5.018 72.574 1.00 52.84 100 ARG A CA 1
ATOM 770 C C . ARG A 1 100 ? -9.312 -5.703 73.902 1.00 52.84 100 ARG A C 1
ATOM 772 O O . ARG A 1 100 ? -8.391 -5.323 74.616 1.00 52.84 100 ARG A O 1
ATOM 779 N N . VAL A 1 101 ? -10.148 -6.682 74.230 1.00 53.38 101 VAL A N 1
ATOM 780 C CA . VAL A 1 101 ? -10.105 -7.514 75.434 1.00 53.38 101 VAL A CA 1
ATOM 781 C C . VAL A 1 101 ? -8.962 -8.537 75.344 1.00 53.38 101 VAL A C 1
ATOM 783 O O . VAL A 1 101 ? -8.864 -9.276 74.371 1.00 53.38 101 VAL A O 1
ATOM 786 N N . LEU A 1 102 ? -8.110 -8.505 76.374 1.00 49.50 102 LEU A N 1
ATOM 787 C CA . LEU A 1 102 ? -7.384 -9.576 77.080 1.00 49.50 102 LEU A CA 1
ATOM 788 C C . LEU A 1 102 ? -7.028 -10.886 76.342 1.00 49.50 102 LEU A C 1
ATOM 790 O O . LEU A 1 102 ? -7.894 -11.694 76.020 1.00 49.50 102 LEU A O 1
ATOM 794 N N . THR A 1 103 ? -5.728 -11.201 76.333 1.00 53.97 103 THR A N 1
ATOM 795 C CA . THR A 1 103 ? -5.218 -12.579 76.478 1.00 53.97 103 THR A CA 1
ATOM 796 C C . THR A 1 103 ? -4.143 -12.612 77.579 1.00 53.97 103 THR A C 1
ATOM 798 O O . THR A 1 103 ? -3.273 -11.740 77.564 1.00 53.97 103 THR A O 1
ATOM 801 N N . PRO A 1 104 ? -4.182 -13.559 78.538 1.00 53.03 104 PRO A N 1
ATOM 802 C CA . PRO A 1 104 ? -3.348 -13.524 79.741 1.00 53.03 104 PRO A CA 1
ATOM 803 C C . PRO A 1 104 ? -2.065 -14.374 79.650 1.00 53.03 104 PRO A C 1
ATOM 805 O O . PRO A 1 104 ? -2.090 -15.490 79.139 1.00 53.03 104 PRO A O 1
ATOM 808 N N . GLY A 1 105 ? -1.007 -13.903 80.322 1.00 43.69 105 GLY A N 1
ATOM 809 C CA . GLY A 1 105 ? -0.311 -14.698 81.344 1.00 43.69 105 GLY A CA 1
ATOM 810 C C . GLY A 1 105 ? 1.057 -15.322 81.022 1.00 43.69 105 GLY A C 1
ATOM 811 O O . GLY A 1 105 ? 1.161 -16.120 80.096 1.00 43.69 105 GLY A O 1
ATOM 812 N N . LYS A 1 106 ? 1.979 -15.062 81.971 1.00 51.78 106 LYS A N 1
ATOM 813 C CA . LYS A 1 106 ? 3.281 -15.665 82.359 1.00 51.78 106 LYS A CA 1
ATOM 814 C C . LYS A 1 106 ? 4.499 -15.403 81.456 1.00 51.78 106 LYS A C 1
ATOM 816 O O . LYS A 1 106 ? 4.570 -15.922 80.352 1.00 51.78 106 LYS A O 1
ATOM 821 N N . GLU A 1 107 ? 5.396 -14.469 81.796 1.00 47.31 107 GLU A N 1
ATOM 822 C CA . GLU A 1 107 ? 6.401 -14.463 82.893 1.00 47.31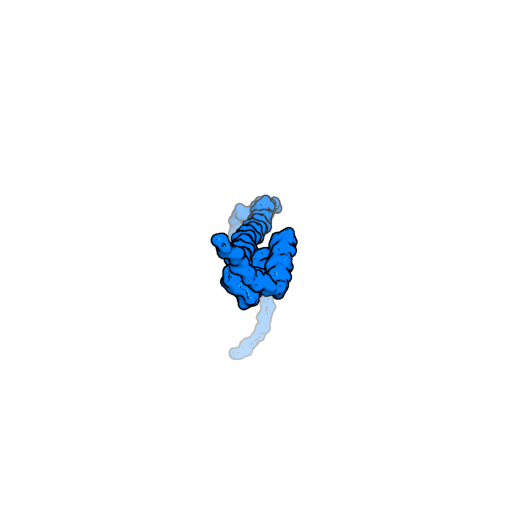 107 GLU A CA 1
ATOM 823 C C . GLU A 1 107 ? 7.483 -15.539 82.718 1.00 47.31 107 GLU A C 1
ATOM 825 O O . GLU A 1 107 ? 7.176 -16.722 82.864 1.00 47.31 107 GLU A O 1
ATOM 830 N N . HIS A 1 108 ? 8.713 -15.101 82.405 1.00 38.38 108 HIS A N 1
ATOM 831 C CA . HIS A 1 108 ? 10.009 -15.447 83.020 1.00 38.38 108 HIS A CA 1
ATOM 832 C C . HIS A 1 108 ? 11.007 -14.324 82.703 1.00 38.38 108 HIS A C 1
ATOM 834 O O . HIS A 1 108 ? 10.902 -13.757 81.589 1.00 38.38 108 HIS A O 1
#

Sequence (108 aa):
MSPANSHGLNQNAERLKVEGNEFHQKGQYKAAYRKYTQAIKEDPKNAVYFANRAAASLALKEFLDAASDADKVQQSLILLMPRPGQDSELPTTPSHTGLRVLTPGKEH

Foldseek 3Di:
DDPDDPPPPLVQLVVLQVVLVVCVVVLNLVSSLVSLVVSCVSPVPDCVSVVSNVVSVVSVVVVVVVVVVVVVVVVVVVVPPDPPDPDDDDDDDDDDDDDDDDDDDDDD

Organism: Galerina marginata (strain CBS 339.88) (NCBI:txid685588)

InterPro domains:
  IPR011990 Tetratricopeptide-like helical domain superfamily [G3DSA:1.25.40.10] (3-77)
  IPR011990 Tetratricopeptide-like helical domain superfamily [SSF48452] (12-73)
  IPR019734 Tetratricopeptide repeat [PS50005] (13-46)
  IPR047150 SGT [PTHR45831] (6-73)

Secondary structure (DSSP, 8-state):
----------HHHHHHHHHHHHHHHTT-HHHHHHHHHHHHHH-TT-HHHHHHHHHHHHHHHHHHHHHHHHHHHHHHHTTSSPPS------------------------

Solvent-accessible surface area (backbone atoms only — not comparable to full-atom values): 6678 Å² total; per-residue (Å²): 138,80,81,75,83,77,70,78,75,50,65,65,24,53,50,28,42,51,54,14,50,54,27,46,74,70,69,36,21,70,61,12,31,52,28,16,53,51,16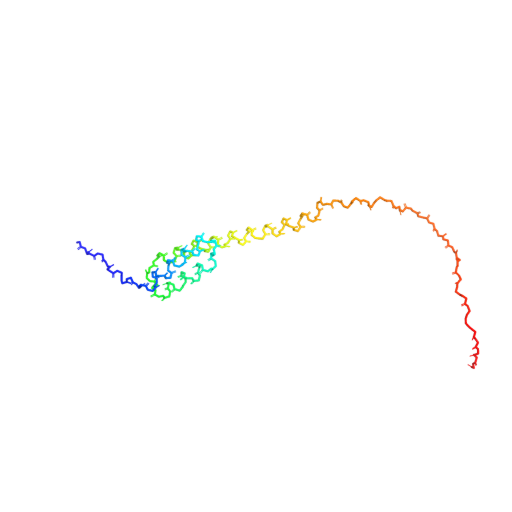,34,71,68,40,72,84,50,65,65,39,56,52,53,26,48,52,24,51,55,50,41,52,52,51,52,49,51,53,52,52,52,51,52,50,58,62,52,58,70,68,74,62,74,76,87,80,85,75,83,84,87,83,91,84,91,84,82,88,8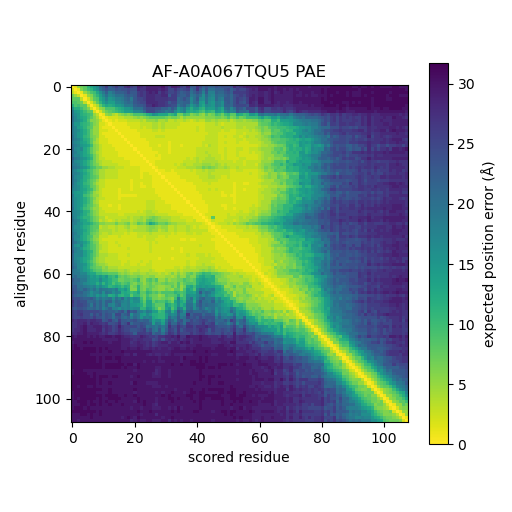2,85,86,8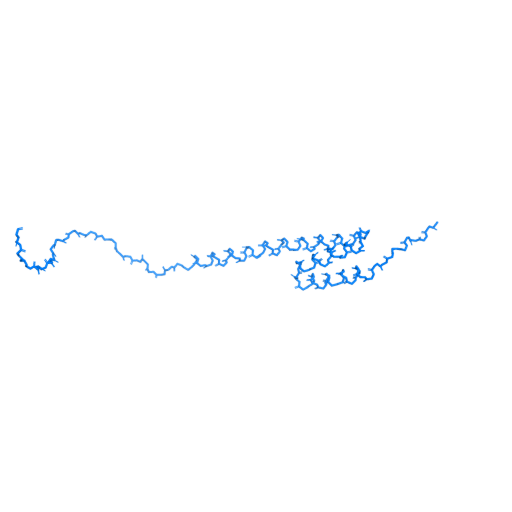4,85,85,85,86,83,92,134

Radius of gyration: 34.75 Å; Cα contacts (8 Å, |Δi|>4): 62; chains: 1; bounding box: 36×32×120 Å

Nearest PDB structures (foldseek):
  5lyp-assembly1_A  TM=8.359E-01  e=2.226E-03  Saccharomyces cerevisiae
  2cpt-assembly1_A  TM=3.228E-01  e=3.843E-02  Homo sapiens
  6qdl-assembly1_A  TM=7.204E-01  e=1.550E+00  Caenorhabditis elegans
  3vtx-assembly2_B  TM=5.740E-01  e=7.956E-01  Candidatus Magnetobacterium bavaricum
  1wfd-assembly1_A  TM=5.218E-01  e=1.216E+00  Mus musculus

Mean predicted aligned error: 16.62 Å

pLDDT: mean 71.52, std 19.35, range [37.19, 94.94]